Protein AF-A0A833SH85-F1 (afdb_monomer_lite)

Radius of gyration: 15.13 Å; chains: 1; bounding box: 37×44×32 Å

pLDDT: mean 81.25, std 8.08, range [42.22, 89.75]

Sequence (119 aa):
MYLAWAYRSGGYKKARDVFKSLQENRPFSVNFFRKMIEFEKEQESCKMENLREYYERALREFGTVDSDLWMDYIKEELNHPLGRPENCGQLYWRAMKMLQGESVEQFMSKHALHQAGRL

Secondary structure (DSSP, 8-state):
-HHHHHHHHHHHHHHHHHHHHHTTSSPP-HHHHHHHHHHHHTSTT--HHHHHHHHHHHHHHHTTT-HHHHHHHHHHHHHSTT--HHHHHHHHHHHHHH--THHHHHHHHHHHHHHHTT-

InterPro domains:
  IPR003107 HAT (Half-A-TPR) repeat [SM00386] (10-42)
  IPR003107 HAT (Half-A-TPR) repeat [SM00386] (46-79)
  IPR011990 Tetratricopeptide-like helical domain superfamily [G3DSA:1.25.40.10] (1-115)
  IPR011990 Tetratricopeptide-like helical domain superfamily [SSF48452] (2-99)
  IPR013949 U3 small nucleolar RNA-associated protein 6 [PTHR23271] (2-117)
  IPR056907 U3 small nucleolar RNA-associated protein 6 homolog, C-terminal [PF24892] (2-99)

Organism: NCBI:txid84702

Structure (mmCIF, N/CA/C/O backbone):
data_AF-A0A833SH85-F1
#
_entry.id   AF-A0A833SH85-F1
#
loop_
_atom_site.group_PDB
_atom_site.id
_atom_site.type_symbol
_atom_site.label_atom_id
_atom_site.label_alt_id
_atom_site.label_comp_id
_atom_site.label_asym_id
_atom_site.label_entity_id
_atom_site.label_seq_id
_atom_site.pdbx_PDB_ins_code
_atom_site.Cartn_x
_atom_site.Cartn_y
_atom_site.Cartn_z
_atom_site.occupancy
_atom_site.B_iso_or_equiv
_atom_site.auth_seq_id
_atom_site.auth_comp_id
_atom_site.auth_asym_id
_atom_site.auth_atom_id
_atom_site.pdbx_PDB_model_num
ATOM 1 N N . MET A 1 1 ? -14.589 -12.375 -4.744 1.00 61.53 1 MET A N 1
ATOM 2 C CA . MET A 1 1 ? -15.819 -12.977 -4.176 1.00 61.53 1 MET A CA 1
ATOM 3 C C . MET A 1 1 ? -15.648 -13.435 -2.726 1.00 61.53 1 MET A C 1
ATOM 5 O O . MET A 1 1 ? -16.459 -13.024 -1.912 1.00 61.53 1 MET A O 1
ATOM 9 N N . TYR A 1 2 ? -14.588 -14.168 -2.354 1.00 73.38 2 TYR A N 1
ATOM 10 C CA . TYR A 1 2 ? -14.407 -14.661 -0.972 1.00 73.38 2 TYR A CA 1
ATOM 11 C C . TYR A 1 2 ? -14.126 -13.586 0.090 1.00 73.38 2 TYR A C 1
ATOM 13 O O . TYR A 1 2 ? -14.818 -13.556 1.103 1.00 73.38 2 TYR A O 1
ATOM 21 N N . LEU A 1 3 ? -13.179 -12.665 -0.136 1.00 76.56 3 LEU A N 1
ATOM 22 C CA . LEU A 1 3 ? -12.901 -11.603 0.846 1.00 76.56 3 LEU A CA 1
ATOM 23 C C . LEU A 1 3 ? -14.084 -10.640 1.013 1.00 76.56 3 LEU A C 1
ATOM 25 O O . LEU A 1 3 ? -14.396 -10.249 2.127 1.00 76.56 3 LEU A O 1
ATOM 29 N N . ALA A 1 4 ? -14.789 -10.312 -0.073 1.00 78.31 4 ALA A N 1
ATOM 30 C CA . ALA A 1 4 ? -15.987 -9.475 -0.008 1.00 78.31 4 ALA A CA 1
ATOM 31 C C . ALA A 1 4 ? -17.122 -10.145 0.784 1.00 78.31 4 ALA A C 1
ATOM 33 O O . ALA A 1 4 ? -17.816 -9.477 1.544 1.00 78.31 4 ALA A O 1
ATOM 34 N N . TRP A 1 5 ? -17.292 -11.465 0.652 1.00 83.56 5 TRP A N 1
ATOM 35 C CA . TRP A 1 5 ? -18.221 -12.223 1.491 1.00 83.56 5 TRP A CA 1
ATOM 36 C C . TRP A 1 5 ? -17.760 -12.285 2.954 1.00 83.56 5 TRP A C 1
ATOM 38 O O . TRP A 1 5 ? -18.571 -12.112 3.862 1.00 83.56 5 TRP A O 1
ATOM 48 N N . ALA A 1 6 ? -16.464 -12.490 3.205 1.00 81.56 6 ALA A N 1
ATOM 49 C CA . ALA A 1 6 ? -15.910 -12.515 4.557 1.00 81.56 6 ALA A CA 1
ATOM 50 C C . ALA A 1 6 ? -16.101 -11.162 5.258 1.00 81.56 6 ALA A C 1
ATOM 52 O O . ALA A 1 6 ? -16.587 -11.122 6.387 1.00 81.56 6 ALA A O 1
ATOM 53 N N . TYR A 1 7 ? -15.824 -10.072 4.542 1.00 81.75 7 TYR A N 1
ATOM 54 C CA . TYR A 1 7 ? -16.041 -8.704 4.993 1.00 81.75 7 TYR A CA 1
ATOM 55 C C . TYR A 1 7 ? -17.522 -8.418 5.265 1.00 81.75 7 TYR A C 1
ATOM 57 O O . TYR A 1 7 ? -17.866 -7.920 6.330 1.00 81.75 7 TYR A O 1
ATOM 65 N N . ARG A 1 8 ? -18.433 -8.827 4.370 1.00 80.06 8 ARG A N 1
ATOM 66 C CA . ARG A 1 8 ? -19.882 -8.670 4.591 1.00 80.06 8 ARG A CA 1
ATOM 67 C C . ARG A 1 8 ? -20.432 -9.532 5.727 1.00 80.06 8 ARG A C 1
ATOM 69 O O . ARG A 1 8 ? -21.368 -9.108 6.390 1.00 80.06 8 ARG A O 1
ATOM 76 N N . SER A 1 9 ? -19.896 -10.735 5.945 1.00 79.69 9 SER A N 1
ATOM 77 C CA . SER A 1 9 ? -20.435 -11.665 6.952 1.00 79.69 9 SER A CA 1
ATOM 78 C C . SER A 1 9 ? -19.792 -11.551 8.335 1.00 79.69 9 SER A C 1
ATOM 80 O O . SER A 1 9 ? -20.316 -12.125 9.285 1.00 79.69 9 SER A O 1
ATOM 82 N N . GLY A 1 10 ? -18.651 -10.873 8.474 1.00 75.44 10 GLY A N 1
ATOM 83 C CA . GLY A 1 10 ? -17.973 -10.735 9.768 1.00 75.44 10 GLY A CA 1
ATOM 84 C C . GLY A 1 10 ? -16.989 -9.574 9.859 1.00 75.44 10 GLY A C 1
ATOM 85 O O . GLY A 1 10 ? -16.085 -9.605 10.695 1.00 75.44 10 GLY A O 1
ATOM 86 N N . GLY A 1 11 ? -17.145 -8.573 8.995 1.00 84.19 11 GLY A N 1
ATOM 87 C CA . GLY A 1 11 ? -16.329 -7.369 8.979 1.00 84.19 11 GLY A CA 1
ATOM 88 C C . GLY A 1 11 ? -14.865 -7.620 8.624 1.00 84.19 11 GLY A C 1
ATOM 89 O O . GLY A 1 11 ? -14.455 -8.690 8.159 1.00 84.19 11 GLY A O 1
ATOM 90 N N . TYR A 1 12 ? -14.053 -6.602 8.890 1.00 83.12 12 TYR A N 1
ATOM 91 C CA . TYR A 1 12 ? -12.621 -6.607 8.617 1.00 83.12 12 TYR A CA 1
ATOM 92 C C . TYR A 1 1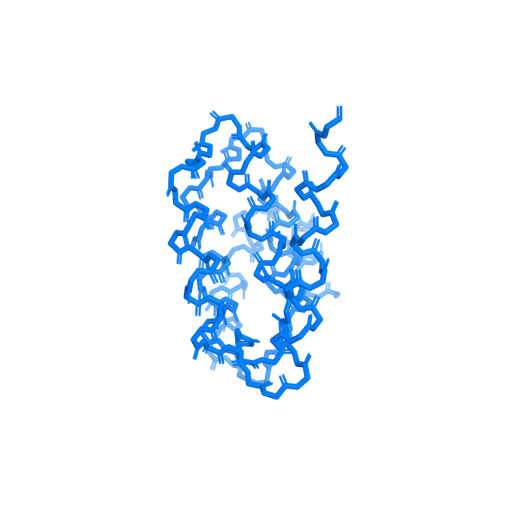2 ? -11.876 -7.769 9.292 1.00 83.12 12 TYR A C 1
ATOM 94 O O . TYR A 1 12 ? -11.028 -8.405 8.670 1.00 83.12 12 TYR A O 1
ATOM 102 N N . LYS A 1 13 ? -12.224 -8.112 10.541 1.00 83.31 13 LYS A N 1
ATOM 103 C CA . LYS A 1 13 ? -11.554 -9.189 11.289 1.00 83.31 13 LYS A CA 1
ATOM 104 C C . LYS A 1 13 ? -11.666 -10.533 10.565 1.00 83.31 13 LYS A C 1
ATOM 106 O O . LYS A 1 13 ? -10.660 -11.207 10.367 1.00 83.31 13 LYS A O 1
ATOM 111 N N . LYS A 1 14 ? -12.864 -10.872 10.081 1.00 83.56 14 LYS A N 1
ATOM 112 C CA . LYS A 1 14 ? -13.096 -12.107 9.325 1.00 83.56 14 LYS A CA 1
ATOM 113 C C . LYS A 1 14 ? -12.422 -12.073 7.954 1.00 83.56 14 LYS A C 1
ATOM 115 O O . LYS A 1 14 ? -11.880 -13.087 7.527 1.00 83.56 14 LYS A O 1
ATOM 120 N N . ALA A 1 15 ? -12.404 -10.919 7.283 1.00 85.75 15 ALA A N 1
ATOM 121 C CA . ALA A 1 15 ? -11.649 -10.750 6.040 1.00 85.75 15 ALA A CA 1
ATOM 122 C C . ALA A 1 15 ? -10.142 -10.979 6.253 1.00 85.75 15 ALA A C 1
ATOM 124 O O . ALA A 1 15 ? -9.521 -11.684 5.463 1.00 85.75 15 ALA A O 1
ATOM 125 N N . ARG A 1 16 ? -9.574 -10.476 7.357 1.00 83.44 16 ARG A N 1
ATOM 126 C CA . ARG A 1 16 ? -8.169 -10.680 7.734 1.00 83.44 16 ARG A CA 1
ATOM 127 C C . ARG A 1 16 ? -7.856 -12.134 8.091 1.00 83.44 16 ARG A C 1
ATOM 129 O O . ARG A 1 16 ? -6.816 -12.639 7.678 1.00 83.44 16 ARG A O 1
ATOM 136 N N . ASP A 1 17 ? -8.730 -12.815 8.826 1.00 83.44 17 ASP A N 1
ATOM 137 C CA . ASP A 1 17 ? -8.534 -14.231 9.167 1.00 83.44 17 ASP A CA 1
ATOM 138 C C . ASP A 1 17 ? -8.596 -15.113 7.915 1.00 83.44 17 ASP A C 1
ATOM 140 O O . ASP A 1 17 ? -7.734 -15.966 7.702 1.00 83.44 17 ASP A O 1
ATOM 144 N N . VAL A 1 18 ? -9.552 -14.841 7.023 1.00 82.69 18 VAL A N 1
ATOM 145 C CA . VAL A 1 18 ? -9.638 -15.494 5.712 1.00 82.69 18 VAL A CA 1
ATOM 146 C C . VAL A 1 18 ? -8.417 -15.163 4.856 1.00 82.69 18 VAL A C 1
ATOM 148 O O . VAL A 1 18 ? -7.877 -16.058 4.218 1.00 82.69 18 VAL A O 1
ATOM 151 N N . PHE A 1 19 ? -7.927 -13.921 4.879 1.00 82.38 19 PHE A N 1
ATOM 152 C CA . PHE A 1 19 ? -6.685 -13.541 4.208 1.00 82.38 19 PHE A CA 1
ATOM 1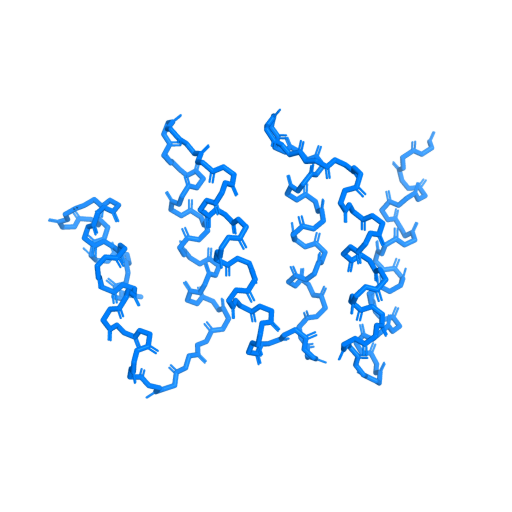53 C C . PHE A 1 19 ? -5.501 -14.359 4.723 1.00 82.38 19 PHE A C 1
ATOM 155 O O . PHE A 1 19 ? -4.765 -14.925 3.922 1.00 82.38 19 PHE A O 1
ATOM 162 N N . LYS A 1 20 ? -5.356 -14.489 6.046 1.00 80.19 20 LYS A N 1
ATOM 163 C CA . LYS A 1 20 ? -4.289 -15.284 6.660 1.00 80.19 20 LYS A CA 1
ATOM 164 C C . LYS A 1 20 ? -4.410 -16.778 6.371 1.00 80.19 20 LYS A C 1
ATOM 166 O O . LYS A 1 20 ? -3.391 -17.424 6.202 1.00 80.19 20 LYS A O 1
ATOM 171 N N . SER A 1 21 ? -5.613 -17.334 6.313 1.00 78.88 21 SER A N 1
ATOM 172 C CA . SER A 1 21 ? -5.799 -18.755 5.993 1.00 78.88 21 SER A CA 1
ATOM 173 C C . SER A 1 21 ? -5.597 -19.040 4.501 1.00 78.88 21 SER A C 1
ATOM 175 O O . SER A 1 21 ? -5.022 -20.057 4.117 1.00 78.88 21 SER A O 1
ATOM 177 N N . LEU A 1 22 ? -6.020 -18.116 3.636 1.00 74.88 22 LEU A N 1
ATOM 178 C CA . LEU A 1 22 ? -5.819 -18.239 2.198 1.00 74.88 22 LEU A CA 1
ATOM 179 C C . LEU A 1 22 ? -4.366 -17.986 1.802 1.00 74.88 22 LEU A C 1
ATOM 181 O O . LEU A 1 22 ? -3.936 -18.595 0.835 1.00 74.88 22 LEU A O 1
ATOM 185 N N . GLN A 1 23 ? -3.596 -17.185 2.557 1.00 67.44 23 GLN A N 1
ATOM 186 C CA . GLN A 1 23 ? -2.164 -16.930 2.306 1.00 67.44 23 GLN A CA 1
ATOM 187 C C . GLN A 1 23 ? -1.307 -18.213 2.234 1.00 67.44 23 GLN A C 1
ATOM 189 O O . GLN A 1 23 ? -0.206 -18.185 1.689 1.00 67.44 23 GLN A O 1
ATOM 194 N N . GLU A 1 24 ? -1.789 -19.322 2.796 1.00 67.06 24 GLU A N 1
ATOM 195 C CA . GLU A 1 24 ? -1.101 -20.616 2.771 1.00 67.06 24 GLU A CA 1
ATOM 196 C C . GLU A 1 24 ? -1.504 -21.462 1.550 1.00 67.06 24 GLU A C 1
ATOM 198 O O . GLU A 1 24 ? -0.733 -22.304 1.096 1.00 67.06 24 GLU A O 1
ATOM 203 N N . ASN A 1 25 ? -2.672 -21.195 0.955 1.00 63.41 25 ASN A N 1
ATOM 204 C CA . ASN A 1 25 ? -3.223 -21.937 -0.176 1.00 63.41 25 ASN A CA 1
ATOM 205 C C . ASN A 1 25 ? -3.054 -21.138 -1.482 1.00 63.41 25 ASN A C 1
ATOM 207 O O . ASN A 1 25 ? -3.856 -20.269 -1.818 1.00 63.41 25 ASN A O 1
ATOM 211 N N . ARG A 1 26 ? -1.980 -21.427 -2.226 1.00 65.81 26 ARG A N 1
ATOM 212 C CA . ARG A 1 26 ? -1.713 -20.882 -3.576 1.00 65.81 26 ARG A CA 1
ATOM 213 C C . ARG A 1 26 ? -2.791 -21.359 -4.570 1.00 65.81 26 ARG A C 1
ATOM 215 O O . ARG A 1 26 ? -3.265 -22.486 -4.419 1.00 65.81 26 ARG A O 1
ATOM 222 N N . PRO A 1 27 ? -3.130 -20.585 -5.625 1.00 53.44 27 PRO A N 1
ATOM 223 C CA . PRO A 1 27 ? -2.436 -19.399 -6.151 1.00 53.44 27 PRO A CA 1
ATOM 224 C C . PRO A 1 27 ? -2.955 -18.045 -5.630 1.00 53.44 27 PRO A C 1
ATOM 226 O O . PRO A 1 27 ? -4.150 -17.854 -5.419 1.00 53.44 27 PRO A O 1
ATOM 229 N N . PHE A 1 28 ? -2.047 -17.068 -5.506 1.00 65.50 28 PHE A N 1
ATOM 230 C CA . PHE A 1 28 ? -2.392 -15.682 -5.167 1.00 65.50 28 PHE A CA 1
ATOM 231 C C . PHE A 1 28 ? -2.567 -14.833 -6.416 1.00 65.50 28 PHE A C 1
ATOM 233 O O . PHE A 1 28 ? -1.847 -14.992 -7.397 1.00 65.50 28 PHE A O 1
ATOM 240 N N . SER A 1 29 ? -3.485 -13.875 -6.353 1.00 78.50 29 SER A N 1
ATOM 241 C CA . SER A 1 29 ? -3.609 -12.816 -7.353 1.00 78.50 29 SER A CA 1
ATOM 242 C C . SER A 1 29 ? -3.309 -11.478 -6.695 1.00 78.50 29 SER A C 1
ATOM 244 O O . SER A 1 29 ? -3.751 -11.243 -5.572 1.00 78.50 29 SER A O 1
ATOM 246 N N . VAL A 1 30 ? -2.643 -10.559 -7.396 1.00 80.56 30 VAL A N 1
ATOM 247 C CA . VAL A 1 30 ? -2.388 -9.197 -6.884 1.00 80.56 30 VAL A CA 1
ATOM 248 C C . VAL A 1 30 ? -3.678 -8.485 -6.450 1.00 80.56 30 VAL A C 1
ATOM 250 O O . VAL A 1 30 ? -3.710 -7.776 -5.446 1.00 80.56 30 VAL A O 1
ATOM 253 N N . ASN A 1 31 ? -4.790 -8.774 -7.134 1.00 82.56 31 ASN A N 1
ATOM 254 C CA . ASN A 1 31 ? -6.109 -8.241 -6.801 1.00 82.56 31 ASN A CA 1
ATOM 255 C C . ASN A 1 31 ? -6.597 -8.658 -5.399 1.00 82.56 31 ASN A C 1
ATOM 257 O O . ASN A 1 31 ? -7.376 -7.947 -4.774 1.00 82.56 31 ASN A O 1
ATOM 261 N N . PHE A 1 32 ? -6.133 -9.798 -4.878 1.00 83.25 32 PHE A N 1
ATOM 262 C CA . PHE A 1 32 ? -6.443 -10.249 -3.520 1.00 83.25 32 PHE A CA 1
ATOM 263 C C . PHE A 1 32 ? -5.841 -9.313 -2.466 1.00 83.25 32 PHE A C 1
ATOM 265 O O . PHE A 1 32 ? -6.531 -8.909 -1.531 1.00 83.25 32 PHE A O 1
ATOM 272 N N . PHE A 1 33 ? -4.579 -8.920 -2.657 1.00 84.31 33 PHE A N 1
ATOM 273 C CA . PHE A 1 33 ? -3.893 -7.964 -1.791 1.00 84.31 33 PHE A CA 1
ATOM 274 C C . PHE A 1 33 ? -4.493 -6.565 -1.921 1.00 84.31 33 PHE A C 1
ATOM 276 O O . PHE A 1 33 ? -4.828 -5.962 -0.904 1.00 84.31 33 PHE A O 1
ATOM 283 N N . ARG A 1 34 ? -4.730 -6.093 -3.157 1.00 87.19 34 ARG A N 1
ATOM 284 C CA . ARG A 1 34 ? -5.403 -4.805 -3.406 1.00 87.19 34 ARG A CA 1
ATOM 285 C C . ARG A 1 34 ? -6.757 -4.730 -2.692 1.00 87.19 34 ARG A C 1
ATOM 287 O O . ARG A 1 34 ? -7.048 -3.731 -2.044 1.00 87.19 34 ARG A O 1
ATOM 294 N N . LYS A 1 35 ? -7.544 -5.813 -2.701 1.00 87.06 35 LYS A N 1
ATOM 295 C CA . LYS A 1 35 ? -8.838 -5.845 -2.002 1.00 87.06 35 LYS A CA 1
ATOM 296 C C . LYS A 1 35 ? -8.717 -5.750 -0.477 1.00 87.06 35 LYS A C 1
ATOM 298 O O . LYS A 1 35 ? -9.551 -5.100 0.142 1.00 87.06 35 LYS A O 1
ATOM 303 N N . MET A 1 36 ? -7.703 -6.363 0.141 1.00 86.44 36 MET A N 1
ATOM 304 C CA . MET A 1 36 ? -7.479 -6.175 1.584 1.00 86.44 36 MET A CA 1
ATOM 305 C C . MET A 1 36 ? -7.007 -4.767 1.930 1.00 86.44 36 MET A C 1
ATOM 307 O O . MET A 1 36 ? -7.421 -4.237 2.956 1.00 86.44 36 MET A O 1
ATOM 311 N N . ILE A 1 37 ? -6.181 -4.164 1.077 1.00 88.00 37 ILE A N 1
ATOM 312 C CA . ILE A 1 37 ? -5.744 -2.771 1.221 1.00 88.00 37 ILE A CA 1
ATOM 313 C C . ILE A 1 37 ? -6.958 -1.835 1.166 1.00 88.00 37 ILE A C 1
ATOM 315 O O . ILE A 1 37 ? -7.092 -0.965 2.019 1.00 88.00 37 ILE A O 1
ATOM 319 N N . GLU A 1 38 ? -7.886 -2.047 0.228 1.00 87.25 38 GLU A N 1
ATOM 320 C CA . GLU A 1 38 ? -9.154 -1.305 0.178 1.00 87.25 38 GLU A CA 1
ATOM 321 C C . GLU A 1 38 ? -9.970 -1.464 1.469 1.00 87.25 38 GLU A C 1
ATOM 323 O O . GLU A 1 38 ? -10.420 -0.471 2.030 1.00 87.25 38 GLU A O 1
ATOM 328 N N . PHE A 1 39 ? -10.118 -2.686 1.990 1.00 85.75 39 PHE A N 1
ATOM 329 C CA . PHE A 1 39 ? -10.860 -2.898 3.239 1.00 85.75 39 PHE A CA 1
ATOM 330 C C . PHE A 1 39 ? -10.194 -2.268 4.459 1.00 85.75 39 PHE A C 1
ATOM 332 O O . PHE A 1 39 ? -10.903 -1.818 5.355 1.00 85.75 39 PHE A O 1
ATOM 339 N N . GLU A 1 40 ? -8.860 -2.233 4.509 1.00 85.75 40 GLU A N 1
ATOM 340 C CA . GLU A 1 40 ? -8.119 -1.513 5.549 1.00 85.75 40 GLU A CA 1
ATOM 341 C C . GLU A 1 40 ? -8.384 -0.008 5.469 1.00 85.75 40 GLU A C 1
ATOM 343 O O . GLU A 1 40 ? -8.639 0.617 6.496 1.00 85.75 40 GLU A O 1
ATOM 348 N N . LYS A 1 41 ? -8.383 0.557 4.256 1.00 84.12 41 LYS A N 1
ATOM 349 C CA . LYS A 1 41 ? -8.679 1.976 4.019 1.00 84.12 41 LYS A CA 1
ATOM 350 C C . LYS A 1 41 ? -10.098 2.370 4.410 1.00 84.12 41 LYS A C 1
ATOM 352 O O . LYS A 1 41 ? -10.316 3.496 4.838 1.00 84.12 41 LYS A O 1
ATOM 357 N N . GLU A 1 42 ? -11.056 1.461 4.256 1.00 84.75 42 GLU A N 1
ATOM 358 C CA . GLU A 1 42 ? -12.441 1.679 4.683 1.00 84.75 42 GLU A CA 1
ATOM 359 C C . GLU A 1 42 ? -12.609 1.677 6.213 1.00 84.75 42 GLU A C 1
ATOM 361 O O . GLU A 1 42 ? -13.651 2.105 6.706 1.00 84.75 42 GLU A O 1
ATOM 366 N N . GLN A 1 43 ? -11.627 1.194 6.987 1.00 81.44 43 GLN A N 1
ATOM 367 C CA . GLN A 1 43 ? -11.714 1.234 8.447 1.00 81.44 43 GLN A CA 1
ATOM 368 C C . GLN A 1 43 ? -11.450 2.650 8.974 1.00 81.44 43 GLN A C 1
ATOM 370 O O . GLN A 1 43 ? -10.447 3.269 8.627 1.00 81.44 43 GLN A O 1
ATOM 375 N N . GLU A 1 44 ? -12.264 3.118 9.926 1.00 71.00 44 GLU A N 1
ATOM 376 C CA . GLU A 1 44 ? -12.020 4.391 10.634 1.00 71.00 44 GLU A CA 1
ATOM 377 C C . GLU A 1 44 ? -10.653 4.424 11.334 1.00 71.00 44 GLU A C 1
ATOM 379 O O . GLU A 1 44 ? -10.034 5.474 11.473 1.00 71.00 44 GLU A O 1
ATOM 384 N N . SER A 1 45 ? -10.151 3.259 11.752 1.00 74.06 45 SER A N 1
ATOM 385 C CA . SER A 1 45 ? -8.845 3.115 12.390 1.00 74.06 45 SER A CA 1
ATOM 386 C C . SER A 1 45 ? -7.723 2.759 11.412 1.00 74.06 45 SER A C 1
ATOM 388 O O . SER A 1 45 ? -6.775 2.118 11.860 1.00 74.06 45 SER A O 1
ATOM 390 N N . CYS A 1 46 ? -7.852 3.068 10.113 1.00 78.44 46 CYS A N 1
ATOM 391 C CA . CYS A 1 46 ? -6.898 2.707 9.055 1.00 78.44 46 CYS A CA 1
ATOM 392 C C . CYS A 1 46 ? -5.443 2.821 9.541 1.00 78.44 46 CYS A C 1
ATOM 394 O O . CYS A 1 46 ? -4.922 3.917 9.782 1.00 78.44 46 CYS A O 1
ATOM 396 N N . LYS A 1 47 ? -4.789 1.669 9.753 1.00 82.00 47 LYS A N 1
ATOM 397 C CA . LYS A 1 47 ? -3.434 1.641 10.309 1.00 82.00 47 LYS A CA 1
ATOM 398 C C . LYS A 1 47 ? -2.441 1.544 9.174 1.00 82.00 47 LYS A C 1
ATOM 400 O O . LYS A 1 47 ? -2.376 0.532 8.478 1.00 82.00 47 LYS A O 1
ATOM 405 N N . MET A 1 48 ? -1.575 2.548 9.076 1.00 84.31 48 MET A N 1
ATOM 406 C CA . MET A 1 48 ? -0.500 2.536 8.088 1.00 84.31 48 MET A CA 1
ATOM 407 C C . MET A 1 48 ? 0.400 1.298 8.223 1.00 84.31 48 MET A C 1
ATOM 409 O O . MET A 1 48 ? 0.853 0.760 7.223 1.00 84.31 48 MET A O 1
ATOM 413 N N . GLU A 1 49 ? 0.612 0.787 9.440 1.00 86.12 49 GLU A N 1
ATOM 414 C CA . GLU A 1 49 ? 1.359 -0.458 9.673 1.00 86.12 49 GLU A CA 1
ATOM 415 C C . GLU A 1 49 ? 0.744 -1.665 8.943 1.00 86.12 49 GLU A C 1
ATOM 417 O O . GLU A 1 49 ? 1.462 -2.409 8.276 1.00 86.12 49 GLU A O 1
ATOM 422 N N . ASN A 1 50 ? -0.584 -1.815 8.993 1.00 86.50 50 ASN A N 1
ATOM 423 C CA . ASN A 1 50 ? -1.284 -2.892 8.294 1.00 86.50 50 ASN A CA 1
ATOM 424 C C . ASN A 1 50 ? -1.184 -2.713 6.774 1.00 86.50 50 ASN A C 1
ATOM 426 O O . ASN A 1 50 ? -0.898 -3.673 6.062 1.00 86.50 50 ASN A O 1
ATOM 430 N N . LEU A 1 51 ? -1.381 -1.483 6.276 1.00 88.31 51 LEU A N 1
ATOM 431 C CA . LEU A 1 51 ? -1.235 -1.171 4.851 1.00 88.31 51 LEU A CA 1
ATOM 432 C C . LEU A 1 51 ? 0.164 -1.535 4.348 1.00 88.31 51 LEU A C 1
ATOM 434 O O . LEU A 1 51 ? 0.286 -2.257 3.359 1.00 88.31 51 LEU A O 1
ATOM 438 N N . ARG A 1 52 ? 1.212 -1.100 5.060 1.00 89.50 52 ARG A N 1
ATOM 439 C CA . ARG A 1 52 ? 2.608 -1.439 4.751 1.00 89.50 52 ARG A CA 1
ATOM 440 C C . ARG A 1 52 ? 2.823 -2.944 4.717 1.00 89.50 52 ARG A C 1
ATOM 442 O O . ARG A 1 52 ? 3.428 -3.440 3.774 1.00 89.50 52 ARG A O 1
ATOM 449 N N . GLU A 1 53 ? 2.301 -3.681 5.697 1.00 88.75 53 GLU A N 1
ATOM 450 C CA . GLU A 1 53 ? 2.407 -5.142 5.719 1.00 88.75 53 GLU A CA 1
ATOM 451 C C . GLU A 1 53 ? 1.761 -5.775 4.474 1.00 88.75 53 GLU A C 1
ATOM 453 O O . GLU A 1 53 ? 2.354 -6.661 3.853 1.00 88.75 53 GLU A O 1
ATOM 458 N N . TYR A 1 54 ? 0.572 -5.317 4.072 1.00 88.44 54 TYR A N 1
ATOM 459 C CA . TYR A 1 54 ? -0.107 -5.834 2.882 1.00 88.44 54 TYR A CA 1
ATOM 460 C C . TYR A 1 54 ? 0.637 -5.501 1.586 1.00 88.44 54 TYR A C 1
ATOM 462 O O . TYR A 1 54 ? 0.784 -6.387 0.739 1.00 88.44 54 TYR A O 1
ATOM 470 N N . TYR A 1 55 ? 1.152 -4.276 1.448 1.00 89.38 55 TYR A N 1
ATOM 471 C CA . TYR A 1 55 ? 1.981 -3.887 0.307 1.00 89.38 55 TYR A CA 1
ATOM 472 C C . TYR A 1 55 ? 3.287 -4.685 0.259 1.00 89.38 55 TYR A C 1
ATOM 474 O O . TYR A 1 55 ? 3.590 -5.267 -0.776 1.00 89.38 55 TYR A O 1
ATOM 482 N N . GLU A 1 56 ? 4.029 -4.803 1.363 1.00 89.38 56 GLU A N 1
ATOM 483 C CA . GLU A 1 56 ? 5.286 -5.569 1.413 1.00 89.38 56 GLU A CA 1
ATOM 484 C C . GLU A 1 56 ? 5.076 -7.042 1.039 1.00 89.38 56 GLU A C 1
ATOM 486 O O . GLU A 1 56 ? 5.867 -7.621 0.292 1.00 89.38 56 GLU A O 1
ATOM 491 N N . ARG A 1 57 ? 3.980 -7.655 1.501 1.00 87.38 57 ARG A N 1
ATOM 492 C CA . ARG A 1 57 ? 3.624 -9.029 1.117 1.00 87.38 57 ARG A CA 1
ATOM 493 C C . ARG A 1 57 ? 3.294 -9.140 -0.367 1.00 87.38 57 ARG A C 1
ATOM 495 O O . ARG A 1 57 ? 3.755 -10.077 -1.012 1.00 87.38 57 ARG A O 1
ATOM 502 N N . ALA A 1 58 ? 2.527 -8.198 -0.911 1.00 87.75 58 ALA A N 1
ATOM 503 C CA . ALA A 1 58 ? 2.220 -8.172 -2.335 1.00 87.75 58 ALA A CA 1
ATOM 504 C C . ALA A 1 58 ? 3.497 -7.977 -3.171 1.00 87.75 58 ALA A C 1
ATOM 506 O O . ALA A 1 58 ? 3.690 -8.662 -4.170 1.00 87.75 58 ALA A O 1
ATOM 507 N N . LEU A 1 59 ? 4.405 -7.102 -2.731 1.00 88.31 59 LEU A N 1
ATOM 508 C CA . LEU A 1 59 ? 5.679 -6.818 -3.392 1.00 88.31 59 LEU A CA 1
ATOM 509 C C . LEU A 1 59 ? 6.647 -8.001 -3.352 1.00 88.31 59 LEU A C 1
ATOM 511 O O . LEU A 1 59 ? 7.406 -8.199 -4.296 1.00 88.31 59 LEU A O 1
ATOM 515 N N . ARG A 1 60 ? 6.610 -8.817 -2.296 1.00 86.38 60 ARG A N 1
ATOM 516 C CA . ARG A 1 60 ? 7.408 -10.047 -2.225 1.00 86.38 60 ARG A CA 1
ATOM 517 C C . ARG A 1 60 ? 7.064 -11.031 -3.346 1.00 86.38 60 ARG A C 1
ATOM 519 O O . ARG A 1 60 ? 7.940 -11.757 -3.799 1.00 86.38 60 ARG A O 1
ATOM 526 N N . GLU A 1 61 ? 5.807 -11.045 -3.775 1.00 84.50 61 GLU A N 1
ATOM 527 C CA . GLU A 1 61 ? 5.279 -12.003 -4.750 1.00 84.50 61 GLU A CA 1
ATOM 528 C C . GLU A 1 61 ? 5.183 -11.419 -6.164 1.00 84.50 61 GLU A C 1
ATOM 530 O O . GLU A 1 61 ? 5.493 -12.098 -7.137 1.00 84.50 61 GLU A O 1
ATOM 535 N N . PHE A 1 62 ? 4.768 -10.155 -6.282 1.00 85.94 62 PHE A N 1
ATOM 536 C CA . PHE A 1 62 ? 4.474 -9.485 -7.553 1.00 85.94 62 PHE A CA 1
ATOM 537 C C . PHE A 1 62 ? 5.368 -8.273 -7.826 1.00 85.94 62 PHE A C 1
ATOM 539 O O . PHE A 1 62 ? 5.275 -7.684 -8.897 1.00 85.94 62 PHE A O 1
ATOM 546 N N . GLY A 1 63 ? 6.249 -7.885 -6.902 1.00 83.69 63 GLY A N 1
ATOM 547 C CA . GLY A 1 63 ? 7.057 -6.667 -7.029 1.00 83.69 63 GLY A CA 1
ATOM 548 C C . GLY A 1 63 ? 8.116 -6.707 -8.132 1.00 83.69 63 GLY A C 1
ATOM 549 O O . GLY A 1 63 ? 8.737 -5.683 -8.396 1.00 83.69 63 GLY A O 1
ATOM 550 N N . THR A 1 64 ? 8.337 -7.849 -8.782 1.00 84.06 64 THR A N 1
ATOM 551 C CA . THR A 1 64 ? 9.214 -7.962 -9.959 1.00 84.06 64 THR A CA 1
ATOM 552 C C . THR A 1 64 ? 8.489 -7.677 -11.275 1.00 84.06 64 THR A C 1
ATOM 554 O O . THR A 1 64 ? 9.134 -7.318 -12.257 1.00 84.06 64 THR A O 1
ATOM 557 N N . VAL A 1 65 ? 7.158 -7.810 -11.296 1.00 81.50 65 VAL A N 1
ATOM 558 C CA . VAL A 1 65 ? 6.322 -7.718 -12.505 1.00 81.50 65 VAL A CA 1
ATOM 559 C C . VAL A 1 65 ? 5.324 -6.560 -12.458 1.00 81.50 65 VAL A C 1
ATOM 561 O O . VAL A 1 65 ? 5.101 -5.917 -13.480 1.00 81.50 65 VAL A O 1
ATOM 564 N N . ASP A 1 66 ? 4.754 -6.258 -11.290 1.00 82.88 66 ASP A N 1
ATOM 565 C CA . ASP A 1 66 ? 3.704 -5.253 -11.115 1.00 82.88 66 ASP A CA 1
ATOM 566 C C . ASP A 1 66 ? 4.315 -3.911 -10.667 1.00 82.88 66 ASP A C 1
ATOM 568 O O . ASP A 1 66 ? 4.589 -3.677 -9.487 1.00 82.88 66 ASP A O 1
ATOM 572 N N . SER A 1 67 ? 4.563 -3.029 -11.641 1.00 85.38 67 SER A N 1
ATOM 573 C CA . SER A 1 67 ? 5.068 -1.668 -11.407 1.00 85.38 67 SER A CA 1
ATOM 574 C C . SER A 1 67 ? 4.025 -0.747 -10.766 1.00 85.38 67 SER A C 1
ATOM 576 O O . SER A 1 67 ? 4.385 0.176 -10.031 1.00 85.38 67 SER A O 1
ATOM 578 N N . ASP A 1 68 ? 2.736 -1.007 -10.999 1.00 87.12 68 ASP A N 1
ATOM 579 C CA . ASP A 1 68 ? 1.637 -0.243 -10.409 1.00 87.12 68 ASP A CA 1
ATOM 580 C C . ASP A 1 68 ? 1.584 -0.429 -8.896 1.00 87.12 68 ASP A C 1
ATOM 582 O O . ASP A 1 68 ? 1.394 0.539 -8.168 1.00 87.12 68 ASP A O 1
ATOM 586 N N . LEU A 1 69 ? 1.864 -1.637 -8.405 1.00 88.44 69 LEU A N 1
ATOM 587 C CA . LEU A 1 69 ? 1.915 -1.929 -6.976 1.00 88.44 69 LEU A CA 1
ATOM 588 C C . LEU A 1 69 ? 2.947 -1.066 -6.226 1.00 88.44 69 LEU A C 1
ATOM 590 O O . LEU A 1 69 ? 2.678 -0.605 -5.116 1.00 88.44 69 LEU A O 1
ATOM 594 N N . TRP A 1 70 ? 4.109 -0.805 -6.835 1.00 89.75 70 TRP A N 1
ATOM 595 C CA . TRP A 1 70 ? 5.110 0.107 -6.272 1.00 89.75 70 TRP A CA 1
ATOM 596 C C . TRP A 1 70 ? 4.632 1.560 -6.271 1.00 89.75 70 TRP A C 1
ATOM 598 O O . TRP A 1 70 ? 4.822 2.270 -5.283 1.00 89.75 70 TRP A O 1
ATOM 608 N N . MET A 1 71 ? 3.997 2.006 -7.360 1.00 88.00 71 MET A N 1
ATOM 609 C CA . MET A 1 71 ? 3.455 3.365 -7.460 1.00 88.00 71 MET A CA 1
ATOM 610 C C . MET A 1 71 ? 2.320 3.604 -6.463 1.00 88.00 71 MET A C 1
ATOM 612 O O . MET A 1 71 ? 2.279 4.662 -5.836 1.00 88.00 71 MET A O 1
ATOM 616 N N . ASP A 1 72 ? 1.421 2.634 -6.301 1.00 89.56 72 ASP A N 1
ATOM 617 C CA . ASP A 1 72 ? 0.323 2.679 -5.336 1.00 89.56 72 ASP A CA 1
ATOM 618 C C . ASP A 1 72 ? 0.869 2.812 -3.913 1.00 89.56 72 ASP A C 1
ATOM 620 O O . ASP A 1 72 ? 0.408 3.663 -3.155 1.00 89.56 72 ASP A O 1
ATOM 624 N N . TYR A 1 73 ? 1.917 2.054 -3.575 1.00 89.56 73 TYR A N 1
ATOM 625 C CA . TYR A 1 73 ? 2.527 2.121 -2.251 1.00 89.56 73 TYR A CA 1
ATOM 626 C C . TYR A 1 73 ? 3.212 3.468 -1.976 1.00 89.56 73 TYR A C 1
ATOM 628 O O . TYR A 1 73 ? 3.027 4.051 -0.908 1.00 89.56 73 TYR A O 1
ATOM 636 N N . ILE A 1 74 ? 3.952 4.010 -2.950 1.00 88.31 74 ILE A N 1
ATOM 637 C CA . ILE A 1 74 ? 4.574 5.339 -2.828 1.00 88.31 74 ILE A CA 1
ATOM 638 C C . ILE A 1 74 ? 3.502 6.420 -2.656 1.00 88.31 74 ILE A C 1
ATOM 640 O O . ILE A 1 74 ? 3.619 7.278 -1.784 1.00 88.31 74 ILE A O 1
ATOM 644 N N . LYS A 1 75 ? 2.427 6.373 -3.450 1.00 87.25 75 LYS A N 1
ATOM 645 C CA . LYS A 1 75 ? 1.298 7.300 -3.297 1.00 87.25 75 LYS A CA 1
ATOM 646 C C . LYS A 1 75 ? 0.632 7.149 -1.935 1.00 87.25 75 LYS A C 1
ATOM 648 O O . LYS A 1 75 ? 0.217 8.156 -1.369 1.00 87.25 75 LYS A O 1
ATOM 653 N N . GLU A 1 76 ? 0.532 5.936 -1.405 1.00 88.69 76 GLU A N 1
ATOM 654 C CA . GLU A 1 76 ? -0.020 5.707 -0.072 1.00 88.69 76 GLU A CA 1
ATOM 655 C C . GLU A 1 76 ? 0.826 6.378 1.011 1.00 88.69 76 GLU A C 1
ATOM 657 O O . GLU A 1 76 ? 0.297 7.117 1.835 1.00 88.69 76 GLU A O 1
ATOM 662 N N . GLU A 1 77 ? 2.146 6.189 0.971 1.00 87.06 77 GLU A N 1
ATOM 663 C CA . GLU A 1 77 ? 3.082 6.819 1.912 1.00 87.06 77 GLU A CA 1
ATOM 664 C C . GLU A 1 77 ? 3.078 8.353 1.835 1.00 87.06 77 GLU A C 1
ATOM 666 O O . GLU A 1 77 ? 3.400 9.010 2.824 1.00 87.06 77 GLU A O 1
ATOM 671 N N . LEU A 1 78 ? 2.696 8.927 0.690 1.00 84.94 78 LEU A N 1
ATOM 672 C CA . LEU A 1 78 ? 2.575 10.375 0.500 1.00 84.94 78 LEU A CA 1
ATOM 673 C C . LEU A 1 78 ? 1.217 10.946 0.924 1.00 84.94 78 LEU A C 1
ATOM 675 O O . LEU A 1 78 ? 1.169 12.083 1.387 1.00 84.94 78 LEU A O 1
ATOM 679 N N . ASN A 1 79 ? 0.122 10.214 0.706 1.00 84.44 79 ASN A N 1
ATOM 680 C CA . ASN A 1 79 ? -1.237 10.721 0.930 1.00 84.44 79 ASN A CA 1
ATOM 681 C C . ASN A 1 79 ? -1.790 10.364 2.315 1.00 84.44 79 ASN A C 1
ATOM 683 O O . ASN A 1 79 ? -2.680 11.050 2.813 1.00 84.44 79 ASN A O 1
ATOM 687 N N . HIS A 1 80 ? -1.302 9.289 2.934 1.00 82.19 80 HIS A N 1
ATOM 688 C CA . HIS A 1 80 ? -1.796 8.854 4.232 1.00 82.19 80 HIS A CA 1
ATOM 689 C C . HIS A 1 80 ? -1.298 9.801 5.345 1.00 82.19 80 HIS A C 1
ATOM 691 O O . HIS A 1 80 ? -0.109 10.114 5.386 1.00 82.19 80 HIS A O 1
ATOM 697 N N . PRO A 1 81 ? -2.144 10.216 6.310 1.00 80.81 81 PRO A N 1
ATOM 698 C CA . PRO A 1 81 ? -1.755 11.156 7.373 1.00 80.81 81 PRO A CA 1
ATOM 699 C C . PRO A 1 81 ? -0.655 10.618 8.306 1.00 80.81 81 PRO A C 1
ATOM 701 O O . PRO A 1 81 ? 0.092 11.386 8.900 1.00 80.81 81 PRO A O 1
ATOM 704 N N . LEU A 1 82 ? -0.546 9.290 8.422 1.00 82.75 82 LEU A N 1
ATOM 705 C CA . LEU A 1 82 ? 0.540 8.581 9.127 1.00 82.75 82 LEU A CA 1
ATOM 706 C C . LEU A 1 82 ? 1.611 8.010 8.175 1.00 82.75 82 LEU A C 1
ATOM 708 O O . LEU A 1 82 ? 2.411 7.154 8.570 1.00 82.75 82 LEU A O 1
ATOM 712 N N . GLY A 1 83 ? 1.573 8.417 6.908 1.00 82.50 83 GLY A N 1
ATOM 713 C CA . GLY A 1 83 ? 2.564 8.065 5.903 1.00 82.50 83 GLY A CA 1
ATOM 714 C C . GLY A 1 83 ? 3.926 8.688 6.205 1.00 82.50 83 GLY A C 1
ATOM 715 O O . GLY A 1 83 ? 4.061 9.612 7.008 1.00 82.50 83 GLY A O 1
ATOM 716 N N . ARG A 1 84 ? 4.967 8.131 5.595 1.00 85.19 84 ARG A N 1
ATOM 717 C CA . ARG A 1 84 ? 6.354 8.573 5.721 1.00 85.19 84 ARG A CA 1
ATOM 718 C C . ARG A 1 84 ? 6.891 8.909 4.332 1.00 85.19 84 ARG A C 1
ATOM 720 O O . ARG A 1 84 ? 7.396 8.016 3.648 1.00 85.19 84 ARG A O 1
ATOM 727 N N . PRO A 1 85 ? 6.850 10.186 3.913 1.00 81.50 85 PRO A N 1
ATOM 728 C CA . PRO A 1 85 ? 7.384 10.600 2.615 1.00 81.50 85 PRO A CA 1
ATOM 729 C C . PRO A 1 85 ? 8.882 10.282 2.470 1.00 81.50 85 PRO A C 1
ATOM 731 O O . PRO A 1 85 ? 9.355 9.986 1.379 1.00 81.50 85 PRO A O 1
ATOM 734 N N . GLU A 1 86 ? 9.618 10.252 3.580 1.00 84.56 86 GLU A N 1
ATOM 735 C CA . GLU A 1 86 ? 11.021 9.821 3.667 1.00 84.56 86 GLU A CA 1
ATOM 736 C C . GLU A 1 86 ? 11.248 8.377 3.173 1.00 84.56 86 GLU A C 1
ATOM 738 O O . GLU A 1 86 ? 12.270 8.095 2.546 1.00 84.56 86 GLU A O 1
ATOM 743 N N . ASN A 1 87 ? 10.269 7.480 3.337 1.00 84.31 87 ASN A N 1
ATOM 744 C CA . ASN A 1 87 ? 10.351 6.115 2.808 1.00 84.31 87 ASN A CA 1
ATOM 745 C C . ASN A 1 87 ? 10.186 6.061 1.282 1.00 84.31 87 ASN A C 1
ATOM 747 O O . ASN A 1 87 ? 10.610 5.088 0.659 1.00 84.31 87 ASN A O 1
AT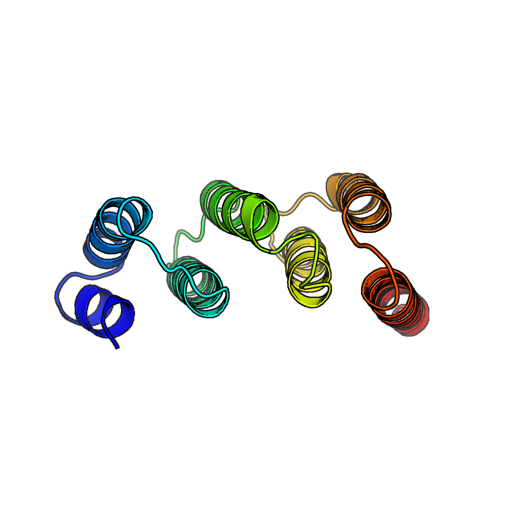OM 751 N N . CYS A 1 88 ? 9.593 7.081 0.653 1.00 84.69 88 CYS A N 1
ATOM 752 C CA . CYS A 1 88 ? 9.273 7.052 -0.777 1.00 84.69 88 CYS A CA 1
ATOM 753 C C . CYS A 1 88 ? 10.528 6.936 -1.644 1.00 84.69 88 CYS A C 1
ATOM 755 O O . CYS A 1 88 ? 10.534 6.175 -2.610 1.00 84.69 88 CYS A O 1
ATOM 757 N N . GLY A 1 89 ? 11.613 7.623 -1.269 1.00 83.75 89 GLY A N 1
ATOM 758 C CA . GLY A 1 89 ? 12.893 7.507 -1.972 1.00 83.75 89 GLY A CA 1
ATOM 759 C C . GLY A 1 89 ? 13.474 6.093 -1.890 1.00 83.75 89 GLY A C 1
ATOM 760 O O . GLY A 1 89 ? 13.959 5.555 -2.887 1.00 83.75 89 GLY A O 1
ATOM 761 N N . GLN A 1 90 ? 13.360 5.451 -0.723 1.00 88.25 90 GLN A N 1
ATOM 762 C CA . GLN A 1 90 ? 13.808 4.073 -0.534 1.00 88.25 90 GLN A CA 1
ATOM 763 C C . GLN A 1 90 ? 12.941 3.082 -1.324 1.00 88.25 90 GLN A C 1
ATOM 765 O O . GLN A 1 90 ? 13.479 2.178 -1.963 1.00 88.25 90 GLN A O 1
ATOM 770 N N . LEU A 1 91 ? 11.617 3.267 -1.325 1.00 88.81 91 LEU A N 1
ATOM 771 C CA . LEU A 1 91 ? 10.680 2.450 -2.098 1.00 88.81 91 LEU A CA 1
ATOM 772 C C . LEU A 1 91 ? 10.925 2.577 -3.601 1.00 88.81 91 LEU A C 1
ATOM 774 O O . LEU A 1 91 ? 10.992 1.560 -4.284 1.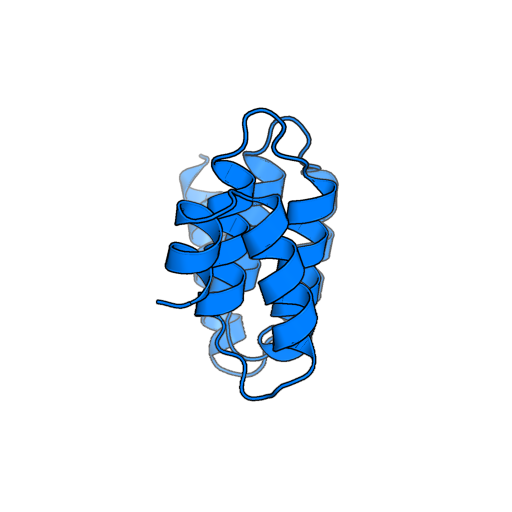00 88.81 91 LEU A O 1
ATOM 778 N N . TYR A 1 92 ? 11.139 3.793 -4.101 1.00 86.56 92 TYR A N 1
ATOM 779 C CA . TYR A 1 92 ? 11.471 4.044 -5.502 1.00 86.56 92 TYR A CA 1
ATOM 780 C C . TYR A 1 92 ? 12.755 3.323 -5.926 1.00 86.56 92 TYR A C 1
ATOM 782 O O . TYR A 1 92 ? 12.787 2.627 -6.942 1.00 86.56 92 TYR A O 1
ATOM 790 N N . TRP A 1 93 ? 13.810 3.426 -5.117 1.00 87.44 93 TRP A N 1
ATOM 791 C CA . TRP A 1 93 ? 15.072 2.746 -5.401 1.00 87.44 93 TRP A CA 1
ATOM 792 C C . TRP A 1 93 ? 14.942 1.220 -5.337 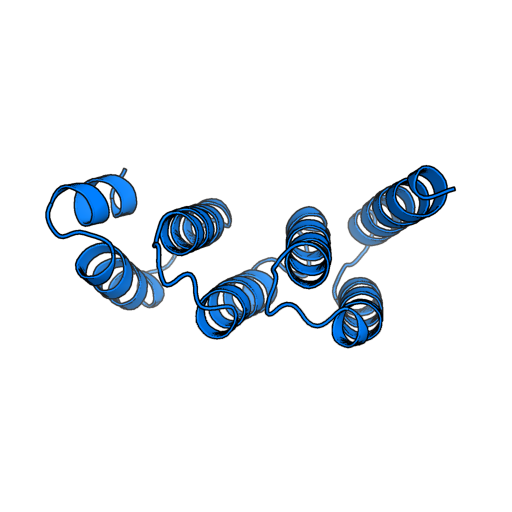1.00 87.44 93 TRP A C 1
ATOM 794 O O . TRP A 1 93 ? 15.533 0.497 -6.139 1.00 87.44 93 TRP A O 1
ATOM 804 N N . ARG A 1 94 ? 14.144 0.708 -4.398 1.00 89.50 94 ARG A N 1
ATOM 805 C CA . ARG A 1 94 ? 13.883 -0.727 -4.273 1.00 89.50 94 ARG A CA 1
ATOM 806 C C . ARG A 1 94 ? 13.054 -1.247 -5.452 1.00 89.50 94 ARG A C 1
ATOM 808 O O . ARG A 1 94 ? 13.386 -2.306 -5.976 1.00 89.50 94 ARG A O 1
ATOM 815 N N . ALA A 1 95 ? 12.067 -0.483 -5.919 1.00 86.81 95 ALA A N 1
ATOM 816 C CA . ALA A 1 95 ? 11.310 -0.769 -7.135 1.00 86.81 95 ALA A CA 1
ATOM 817 C C . ALA A 1 95 ? 12.232 -0.859 -8.353 1.00 86.81 95 ALA A C 1
ATOM 819 O O . ALA A 1 95 ? 12.206 -1.862 -9.056 1.00 86.81 95 ALA A O 1
ATOM 820 N N . MET A 1 96 ? 13.122 0.122 -8.539 1.00 84.81 96 MET A N 1
ATOM 821 C CA . MET A 1 96 ? 14.125 0.109 -9.611 1.00 84.81 96 MET A CA 1
ATOM 822 C C . MET A 1 96 ? 15.017 -1.135 -9.604 1.00 84.81 96 MET A C 1
ATOM 824 O O . MET A 1 96 ? 15.437 -1.595 -10.660 1.00 84.81 96 MET A O 1
ATOM 828 N N . LYS A 1 97 ? 15.337 -1.670 -8.420 1.00 86.19 97 LYS A N 1
ATOM 829 C CA . LYS A 1 97 ? 16.159 -2.880 -8.295 1.00 86.19 97 LYS A CA 1
ATOM 830 C C . LYS A 1 97 ? 15.390 -4.181 -8.493 1.00 86.19 97 LYS A C 1
ATOM 832 O O . LYS A 1 97 ? 15.991 -5.172 -8.897 1.00 86.19 97 LYS A O 1
ATOM 837 N N . MET A 1 98 ? 14.115 -4.201 -8.117 1.00 85.31 98 MET A N 1
ATOM 838 C CA . MET A 1 98 ? 13.281 -5.405 -8.120 1.00 85.31 98 MET A CA 1
ATOM 839 C C . MET A 1 98 ? 12.572 -5.608 -9.454 1.00 85.31 98 MET A C 1
ATOM 841 O O . MET A 1 98 ? 12.477 -6.737 -9.931 1.00 85.31 98 MET A O 1
ATOM 845 N N . LEU A 1 99 ? 12.066 -4.526 -10.043 1.00 83.88 99 LEU A N 1
ATOM 846 C CA . LEU A 1 99 ? 11.443 -4.548 -11.356 1.00 83.88 99 LEU A CA 1
ATOM 847 C C . LEU A 1 99 ? 12.508 -4.888 -12.402 1.00 83.88 99 LEU A C 1
ATOM 849 O O . LEU A 1 99 ? 13.654 -4.451 -12.308 1.00 83.88 99 LEU A O 1
ATOM 853 N N . GLN A 1 100 ? 12.130 -5.683 -13.396 1.00 78.06 100 GLN A N 1
ATOM 854 C CA . GLN A 1 100 ? 13.014 -6.058 -14.496 1.00 78.06 100 GLN A CA 1
ATOM 855 C C . GLN A 1 100 ? 12.356 -5.760 -15.842 1.00 78.06 100 GLN A C 1
ATOM 857 O O . GLN A 1 100 ? 11.132 -5.768 -15.964 1.00 78.06 100 GLN A O 1
ATOM 862 N N . GLY A 1 101 ? 13.185 -5.505 -16.857 1.00 77.56 101 GLY A N 1
ATOM 863 C CA . GLY A 1 101 ? 12.730 -5.249 -18.223 1.00 77.56 101 GLY A CA 1
ATOM 864 C C . GLY A 1 101 ? 11.832 -4.013 -18.337 1.00 77.56 101 GLY A C 1
ATOM 865 O O . GLY A 1 101 ? 12.089 -2.979 -17.723 1.00 77.56 101 GLY A O 1
ATOM 866 N N . GLU A 1 102 ? 10.760 -4.140 -19.116 1.00 75.81 102 GLU A N 1
ATOM 867 C CA . GLU A 1 102 ? 9.843 -3.048 -19.471 1.00 75.81 102 GLU A CA 1
ATOM 868 C C . GLU A 1 102 ? 9.106 -2.445 -18.256 1.00 75.81 102 GLU A C 1
ATOM 870 O O . GLU A 1 102 ? 8.768 -1.260 -18.245 1.00 75.81 102 GLU A O 1
ATOM 875 N N . SER A 1 103 ? 8.926 -3.217 -17.177 1.00 72.50 103 SER A N 1
ATOM 876 C CA . SER A 1 103 ? 8.273 -2.735 -15.954 1.00 72.50 103 SER A CA 1
ATOM 877 C C . SER A 1 103 ? 9.063 -1.624 -15.248 1.00 72.50 103 SER A C 1
ATOM 879 O O . SER A 1 103 ? 8.458 -0.796 -14.565 1.00 72.50 103 SER A O 1
ATOM 881 N N . VAL A 1 104 ? 10.391 -1.565 -15.424 1.00 79.56 104 VAL A N 1
ATOM 882 C CA . VAL A 1 104 ? 11.237 -0.486 -14.879 1.00 79.56 104 VAL A CA 1
ATOM 883 C C . VAL A 1 104 ? 10.989 0.819 -15.628 1.00 79.56 104 VAL A C 1
ATOM 885 O O . VAL A 1 104 ? 10.791 1.859 -15.004 1.00 79.56 104 VAL A O 1
ATOM 888 N N . GLU A 1 105 ? 10.961 0.771 -16.959 1.00 78.31 105 GLU A N 1
ATOM 889 C CA . GLU A 1 105 ? 10.737 1.953 -17.797 1.00 78.31 105 GLU A CA 1
ATOM 890 C C . GLU A 1 105 ? 9.348 2.543 -17.554 1.00 78.31 105 GLU A C 1
ATOM 892 O O . GLU A 1 105 ? 9.217 3.742 -17.303 1.00 78.31 105 GLU A O 1
ATOM 897 N N . GLN A 1 106 ? 8.321 1.690 -17.496 1.00 80.12 106 GLN A N 1
ATOM 898 C CA . GLN A 1 106 ? 6.961 2.114 -17.161 1.00 80.12 106 GLN A CA 1
ATOM 899 C C . GLN A 1 106 ? 6.881 2.757 -15.771 1.00 80.12 106 GLN A C 1
ATOM 901 O O . GLN A 1 106 ? 6.205 3.774 -15.597 1.00 80.12 106 GLN A O 1
ATOM 906 N N . PHE A 1 107 ? 7.575 2.191 -14.780 1.00 82.50 107 PHE A N 1
ATOM 907 C CA . PHE A 1 107 ? 7.642 2.756 -13.434 1.00 82.50 107 PHE A CA 1
ATOM 908 C C . PHE A 1 107 ? 8.320 4.133 -13.426 1.00 82.50 107 PHE A C 1
ATOM 910 O O . PHE A 1 107 ? 7.775 5.080 -12.856 1.00 82.50 107 PHE A O 1
ATOM 917 N N . MET A 1 108 ? 9.461 4.277 -14.108 1.00 80.69 108 MET A N 1
ATOM 918 C CA . MET A 1 108 ? 10.178 5.550 -14.223 1.00 80.69 108 MET A CA 1
ATOM 919 C C . MET A 1 108 ? 9.330 6.625 -14.903 1.00 80.69 108 MET A C 1
ATOM 921 O O . MET A 1 108 ? 9.234 7.735 -14.382 1.00 80.69 108 MET A O 1
ATOM 925 N N . SER A 1 109 ? 8.667 6.305 -16.018 1.00 82.00 109 SER A N 1
ATOM 926 C CA . SER A 1 109 ? 7.773 7.247 -16.700 1.00 82.00 109 SER A CA 1
ATOM 927 C C . SER A 1 109 ? 6.608 7.673 -15.804 1.00 82.00 109 SER A C 1
ATOM 929 O O . SER A 1 109 ? 6.321 8.866 -15.703 1.00 82.00 109 SER A O 1
ATOM 931 N N . LYS A 1 110 ? 5.966 6.732 -15.096 1.00 79.06 110 LYS A N 1
ATOM 932 C CA . LYS A 1 110 ? 4.871 7.036 -14.156 1.00 79.06 110 LYS A CA 1
ATOM 933 C C . LYS A 1 110 ? 5.339 7.916 -12.996 1.00 79.06 110 LYS A C 1
ATOM 935 O O . LYS A 1 110 ? 4.633 8.852 -12.619 1.00 79.06 110 LYS A O 1
ATOM 940 N N . HIS A 1 111 ? 6.518 7.645 -12.441 1.00 78.50 111 HIS A N 1
ATOM 941 C CA . HIS A 1 111 ? 7.080 8.439 -11.352 1.00 78.50 111 HIS A CA 1
ATOM 942 C C . HIS A 1 111 ? 7.493 9.843 -11.813 1.00 78.50 111 HIS A C 1
ATOM 944 O O . HIS A 1 111 ? 7.153 10.826 -11.157 1.00 78.50 111 HIS A O 1
ATOM 950 N N . ALA A 1 112 ? 8.153 9.959 -12.969 1.00 81.12 112 ALA A N 1
ATOM 951 C CA . ALA A 1 112 ? 8.531 11.242 -13.556 1.00 81.12 112 ALA A CA 1
ATOM 952 C C . ALA A 1 112 ? 7.304 12.119 -13.845 1.00 81.12 112 ALA A C 1
ATOM 954 O 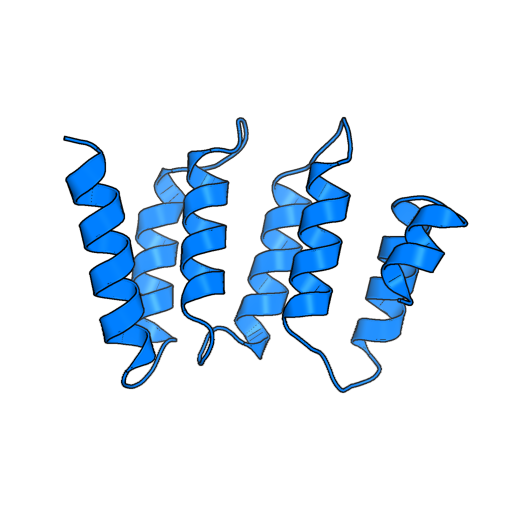O . ALA A 1 112 ? 7.303 13.296 -13.497 1.00 81.12 112 ALA A O 1
ATOM 955 N N . LEU A 1 113 ? 6.229 11.541 -14.395 1.00 79.12 113 LEU A N 1
ATOM 956 C CA . LEU A 1 113 ? 4.958 12.244 -14.600 1.00 79.12 113 LEU A CA 1
ATOM 957 C C . LEU A 1 113 ? 4.325 12.693 -13.277 1.00 79.12 113 LEU A C 1
ATOM 959 O O . LEU A 1 113 ? 3.838 13.817 -13.178 1.00 79.12 113 LEU A O 1
ATOM 963 N N . HIS A 1 114 ? 4.357 11.847 -12.244 1.00 73.38 114 HIS A N 1
ATOM 964 C CA . HIS A 1 114 ? 3.834 12.204 -10.925 1.00 73.38 114 HIS A CA 1
ATOM 965 C C . HIS A 1 114 ? 4.614 13.358 -10.274 1.00 73.38 114 HIS A C 1
ATOM 967 O O . HIS A 1 114 ? 4.022 14.201 -9.603 1.00 73.38 114 HIS A O 1
ATOM 973 N N . GLN A 1 115 ? 5.929 13.415 -10.490 1.00 68.50 115 GLN A N 1
ATOM 974 C CA . GLN A 1 115 ? 6.787 14.487 -9.992 1.00 68.50 115 GLN A CA 1
ATOM 975 C C . GLN A 1 115 ? 6.650 15.774 -10.823 1.00 68.50 115 GLN A C 1
ATOM 977 O O . GLN A 1 115 ? 6.640 16.861 -10.255 1.00 68.50 115 GLN A O 1
ATOM 982 N N . ALA A 1 116 ? 6.495 15.660 -12.145 1.00 70.56 116 ALA A N 1
ATOM 983 C CA . ALA A 1 116 ? 6.307 16.796 -13.046 1.00 70.56 116 ALA A CA 1
ATOM 984 C C . ALA A 1 116 ? 4.935 17.470 -12.878 1.00 70.56 116 ALA A C 1
ATOM 986 O O . ALA A 1 116 ? 4.844 18.684 -12.988 1.00 70.56 116 ALA A O 1
ATOM 987 N N . GLY A 1 117 ? 3.881 16.710 -12.558 1.00 59.81 117 GLY A N 1
ATOM 988 C CA . GLY A 1 117 ? 2.544 17.250 -12.266 1.00 59.81 117 GLY A CA 1
ATOM 989 C C . GLY A 1 117 ? 2.391 17.895 -10.881 1.00 59.81 117 GLY A C 1
ATOM 990 O O . GLY A 1 117 ? 1.287 18.290 -10.519 1.00 59.81 117 GLY A O 1
ATOM 991 N N . ARG A 1 118 ? 3.467 17.954 -10.084 1.00 55.09 118 ARG A N 1
ATOM 992 C CA . ARG A 1 118 ? 3.535 18.660 -8.793 1.00 55.09 118 ARG A CA 1
ATOM 993 C C . ARG A 1 118 ? 4.208 20.044 -8.891 1.00 55.09 118 ARG A C 1
ATOM 995 O O . ARG A 1 118 ? 4.385 20.676 -7.850 1.00 55.09 118 ARG A O 1
ATOM 1002 N N . LEU A 1 119 ? 4.593 20.480 -10.095 1.00 42.22 119 LEU A N 1
ATOM 1003 C CA . LEU A 1 119 ? 5.023 21.852 -10.417 1.00 42.22 119 LEU A CA 1
ATOM 1004 C C . LEU A 1 119 ? 3.817 22.706 -10.817 1.00 42.22 119 LEU A C 1
ATOM 1006 O O . LEU A 1 119 ? 3.819 23.898 -10.443 1.00 42.22 119 LEU A O 1
#

Foldseek 3Di:
DVLVVLCVVPNLVSSVVVVVVCVVPDDDDLVSLVVNLVSLVPDPPNDVVVNVVSLVVSCVPCLQPDLVSLVVNQVCLVPPPPHDNVCSVVSLVVSCVRHDDPSNVVNVVVVVVVVVVVD